Protein AF-A0A359F6T2-F1 (afdb_monomer_lite)

Radius of gyration: 15.5 Å; chains: 1; bounding box: 28×54×40 Å

Structure (mmCIF, N/CA/C/O backbone):
data_AF-A0A359F6T2-F1
#
_entry.id   AF-A0A359F6T2-F1
#
loop_
_atom_site.group_PDB
_atom_site.id
_atom_site.type_symbol
_atom_site.label_atom_id
_atom_site.label_alt_id
_atom_site.label_comp_id
_atom_site.label_asym_id
_atom_site.label_entity_id
_atom_site.label_seq_id
_atom_site.pdbx_PDB_ins_code
_atom_site.Cartn_x
_atom_site.Cartn_y
_atom_site.Cartn_z
_atom_site.occupancy
_atom_site.B_iso_or_equiv
_atom_site.auth_seq_id
_atom_site.auth_comp_id
_atom_site.auth_asym_id
_atom_site.auth_atom_id
_atom_site.pdbx_PDB_model_num
ATOM 1 N N . TYR A 1 1 ? -8.117 -20.771 5.951 1.00 81.56 1 TYR A N 1
ATOM 2 C CA . TYR A 1 1 ? -8.825 -19.958 4.938 1.00 81.56 1 TYR A CA 1
ATOM 3 C C . TYR A 1 1 ? -8.588 -18.463 5.168 1.00 81.56 1 TYR A C 1
ATOM 5 O O . TYR A 1 1 ? -8.150 -17.805 4.239 1.00 81.56 1 TYR A O 1
ATOM 13 N N . THR A 1 2 ? -8.735 -17.950 6.397 1.00 79.81 2 THR A N 1
ATOM 14 C CA . THR A 1 2 ? -8.489 -16.537 6.774 1.00 79.81 2 THR A CA 1
ATOM 15 C C . THR A 1 2 ? -7.126 -15.980 6.337 1.00 79.81 2 THR A C 1
ATOM 17 O O . THR A 1 2 ? -7.081 -14.959 5.666 1.00 79.81 2 THR A O 1
ATOM 20 N N . GLN A 1 3 ? -6.027 -16.702 6.583 1.00 76.81 3 GLN A N 1
ATOM 21 C CA . GLN A 1 3 ? -4.676 -16.266 6.181 1.00 76.81 3 GLN A CA 1
ATOM 22 C C . GLN A 1 3 ? -4.522 -16.044 4.665 1.00 76.81 3 GLN A C 1
ATOM 24 O O . GLN A 1 3 ? -3.774 -15.177 4.228 1.00 76.81 3 GLN A O 1
ATOM 29 N N . ARG A 1 4 ? -5.241 -16.815 3.835 1.00 89.44 4 ARG A N 1
ATOM 30 C CA . ARG A 1 4 ? -5.232 -16.621 2.376 1.00 89.44 4 ARG A CA 1
ATOM 31 C C . ARG A 1 4 ? -5.937 -15.318 2.001 1.00 89.44 4 ARG A C 1
ATOM 33 O O . ARG A 1 4 ? -5.457 -14.610 1.125 1.00 89.44 4 ARG A O 1
ATOM 40 N N . TRP A 1 5 ? -7.043 -15.010 2.672 1.00 89.06 5 TRP A N 1
ATOM 41 C CA . TRP A 1 5 ? -7.792 -13.778 2.448 1.00 89.06 5 TRP A CA 1
ATOM 42 C C . TRP A 1 5 ? -6.973 -12.538 2.817 1.00 89.06 5 TRP A C 1
ATOM 44 O O . TRP A 1 5 ? -6.930 -11.587 2.049 1.00 89.06 5 TRP A O 1
ATOM 54 N N . GLU A 1 6 ? -6.249 -12.573 3.937 1.00 84.75 6 GLU A N 1
ATOM 55 C CA . GLU A 1 6 ? -5.353 -11.478 4.342 1.00 84.75 6 GLU A CA 1
ATOM 56 C C . GLU A 1 6 ? -4.286 -11.184 3.276 1.00 84.75 6 GLU A C 1
ATOM 58 O O . GLU A 1 6 ? -4.040 -10.026 2.932 1.00 84.75 6 GLU A O 1
ATOM 63 N N . ILE A 1 7 ? -3.702 -12.233 2.688 1.00 87.69 7 ILE A N 1
ATOM 64 C CA . ILE A 1 7 ? -2.741 -12.101 1.586 1.00 87.69 7 ILE A CA 1
ATOM 65 C C . ILE A 1 7 ? -3.409 -11.515 0.332 1.00 87.69 7 ILE A C 1
ATOM 67 O O . ILE A 1 7 ? -2.829 -10.655 -0.332 1.00 87.69 7 ILE A O 1
ATOM 71 N N . GLU A 1 8 ? -4.618 -11.963 -0.009 1.00 93.75 8 GLU A N 1
ATOM 72 C CA . GLU A 1 8 ? -5.375 -11.438 -1.154 1.00 93.75 8 GLU A CA 1
ATOM 73 C C . GLU A 1 8 ? -5.705 -9.951 -0.987 1.00 93.75 8 GLU A C 1
ATOM 75 O O . GLU A 1 8 ? -5.508 -9.181 -1.928 1.00 93.75 8 GLU A O 1
ATOM 80 N N . VAL A 1 9 ? -6.104 -9.532 0.216 1.00 91.94 9 VAL A N 1
ATOM 81 C CA . VAL A 1 9 ? -6.351 -8.123 0.551 1.00 91.94 9 VAL A CA 1
ATOM 82 C C . VAL A 1 9 ? -5.073 -7.296 0.406 1.00 91.94 9 VAL A C 1
ATOM 84 O O . VAL A 1 9 ? -5.093 -6.246 -0.233 1.00 91.94 9 VAL A O 1
ATOM 87 N N . ALA A 1 10 ? -3.934 -7.778 0.913 1.00 92.06 10 ALA A N 1
ATOM 88 C CA . ALA A 1 10 ? -2.660 -7.074 0.752 1.00 92.06 10 ALA A CA 1
ATOM 89 C C . ALA A 1 10 ? -2.267 -6.921 -0.731 1.00 92.06 10 ALA A C 1
ATOM 91 O O . ALA A 1 10 ? -1.765 -5.873 -1.152 1.00 92.06 10 ALA A O 1
ATOM 92 N N . PHE A 1 11 ? -2.519 -7.945 -1.556 1.00 93.25 11 PHE A N 1
ATOM 93 C CA . PHE A 1 11 ? -2.287 -7.847 -2.995 1.00 93.25 11 PHE A CA 1
ATOM 94 C C . PHE A 1 11 ? -3.217 -6.851 -3.683 1.00 93.25 11 PHE A C 1
ATOM 96 O O . PHE A 1 11 ? -2.752 -6.149 -4.584 1.00 93.25 11 PHE A O 1
ATOM 103 N N . ASP A 1 12 ? -4.485 -6.785 -3.290 1.00 94.81 12 ASP A N 1
ATOM 104 C CA . ASP A 1 12 ? -5.436 -5.814 -3.826 1.00 94.81 12 ASP A CA 1
ATOM 105 C C . ASP A 1 12 ? -5.025 -4.374 -3.476 1.00 94.81 12 ASP A C 1
ATOM 107 O O . ASP A 1 12 ? -4.896 -3.516 -4.354 1.00 94.81 12 ASP A O 1
ATOM 111 N N . GLU A 1 13 ? -4.659 -4.128 -2.219 1.00 95.50 13 GLU A N 1
ATOM 112 C CA . GLU A 1 13 ? -4.138 -2.836 -1.768 1.00 95.50 13 GLU A CA 1
ATOM 113 C C . GLU A 1 13 ? -2.928 -2.375 -2.577 1.00 95.50 13 GLU A C 1
ATOM 115 O O . GLU A 1 13 ? -2.902 -1.246 -3.073 1.00 95.50 13 GLU A O 1
ATOM 120 N N . LEU A 1 14 ? -1.937 -3.250 -2.760 1.00 94.69 14 LEU A N 1
ATOM 121 C CA . LEU A 1 14 ? -0.723 -2.937 -3.510 1.00 94.69 14 LEU A CA 1
ATOM 122 C C . LEU A 1 14 ? -1.006 -2.724 -5.001 1.00 94.69 14 LEU A C 1
ATOM 124 O O . LEU A 1 14 ? -0.546 -1.744 -5.599 1.00 94.69 14 LEU A O 1
ATOM 128 N N . LYS A 1 15 ? -1.720 -3.664 -5.631 1.00 91.06 15 LYS A N 1
ATOM 129 C CA . LYS A 1 15 ? -1.826 -3.736 -7.094 1.00 91.06 15 LYS A CA 1
ATOM 130 C C . LYS A 1 15 ? -2.932 -2.865 -7.663 1.00 91.06 15 LYS A C 1
ATOM 132 O O . LYS A 1 15 ? -2.749 -2.358 -8.771 1.00 91.06 15 LYS A O 1
ATOM 137 N N . THR A 1 16 ? -4.036 -2.721 -6.943 1.00 94.25 16 THR A N 1
ATOM 138 C CA . THR A 1 16 ? -5.232 -2.012 -7.400 1.00 94.25 16 THR A CA 1
ATOM 139 C C . THR A 1 16 ? -5.232 -0.584 -6.876 1.00 94.25 16 THR A C 1
ATOM 141 O O . THR A 1 16 ? -5.368 0.360 -7.654 1.00 94.25 16 THR A O 1
ATOM 144 N N . HIS A 1 17 ? -5.027 -0.403 -5.571 1.00 95.31 17 HIS A N 1
ATOM 145 C CA . HIS A 1 17 ? -5.252 0.888 -4.919 1.00 95.31 17 HIS A CA 1
ATOM 146 C C . HIS A 1 17 ? -3.998 1.768 -4.841 1.00 95.31 17 HIS A C 1
ATOM 148 O O . HIS A 1 17 ? -4.025 2.936 -5.240 1.00 95.31 17 HIS A O 1
ATOM 154 N N . GLN A 1 18 ? -2.878 1.220 -4.368 1.00 95.69 18 GLN A N 1
ATOM 155 C CA . GLN A 1 18 ? -1.638 1.970 -4.186 1.00 95.69 18 GLN A CA 1
ATOM 156 C C . GLN A 1 18 ? -0.941 2.251 -5.512 1.00 95.69 18 GLN A C 1
ATOM 158 O O . GLN A 1 18 ? -0.705 3.415 -5.832 1.00 95.69 18 GLN A O 1
ATOM 163 N N . ARG A 1 19 ? -0.623 1.226 -6.311 1.00 93.62 19 ARG A N 1
ATOM 164 C CA . ARG A 1 19 ? -0.018 1.441 -7.639 1.00 93.62 19 ARG A CA 1
ATOM 165 C C . ARG A 1 19 ? -1.000 2.099 -8.622 1.00 93.62 19 ARG A C 1
ATOM 167 O O . ARG A 1 19 ? -0.585 2.797 -9.547 1.00 93.62 19 ARG A O 1
ATOM 174 N N . GLY A 1 20 ? -2.295 1.905 -8.390 1.00 91.00 20 GLY A N 1
ATOM 175 C CA . GLY A 1 20 ? -3.370 2.339 -9.270 1.00 91.00 20 GLY A CA 1
ATOM 176 C C . GLY A 1 20 ? -3.686 1.299 -10.353 1.00 91.00 20 GLY A C 1
ATOM 177 O O . GLY A 1 20 ? -2.803 0.546 -10.789 1.00 91.00 20 GLY A O 1
ATOM 178 N N . PRO A 1 21 ? -4.947 1.250 -10.811 1.00 85.06 21 PRO A N 1
ATOM 179 C CA . PRO A 1 21 ? -5.379 0.275 -11.796 1.00 85.06 21 PRO A CA 1
ATOM 180 C C . PRO A 1 21 ? -4.663 0.506 -13.128 1.00 85.06 21 PRO A C 1
ATOM 182 O O . PRO A 1 21 ? -4.522 1.634 -13.596 1.00 85.06 21 PRO A O 1
ATOM 185 N N . ARG A 1 22 ? -4.239 -0.590 -13.767 1.00 83.44 22 ARG A N 1
ATOM 186 C CA . ARG A 1 22 ? -3.566 -0.612 -15.082 1.00 83.44 22 ARG A CA 1
ATOM 187 C C . ARG A 1 22 ? -2.225 0.135 -15.167 1.00 83.44 22 ARG A C 1
ATOM 189 O O . ARG A 1 22 ? -1.652 0.206 -16.252 1.00 83.44 22 ARG A O 1
ATOM 196 N N . THR A 1 23 ? -1.696 0.647 -14.059 1.00 85.62 23 THR A N 1
ATOM 197 C CA . THR A 1 23 ? -0.337 1.195 -14.012 1.00 85.62 23 THR A CA 1
ATOM 198 C C . THR A 1 23 ? 0.674 0.062 -14.169 1.00 85.62 23 THR A C 1
ATOM 200 O O . THR A 1 23 ? 0.627 -0.919 -13.419 1.00 85.62 23 THR A O 1
ATOM 203 N N . VAL A 1 24 ? 1.600 0.210 -15.116 1.00 88.88 24 VAL A N 1
ATOM 204 C CA . VAL A 1 24 ? 2.759 -0.676 -15.290 1.00 88.88 24 VAL A CA 1
ATOM 205 C C . VAL A 1 24 ? 3.994 -0.073 -14.621 1.00 88.88 24 VAL A C 1
ATOM 207 O O . VAL A 1 24 ? 4.079 1.146 -14.457 1.00 88.88 24 VAL A O 1
ATOM 210 N N . LEU A 1 25 ? 4.938 -0.928 -14.226 1.00 93.00 25 LEU A N 1
ATOM 211 C CA . LEU A 1 25 ? 6.252 -0.481 -13.758 1.00 93.00 25 LEU A CA 1
ATOM 212 C C . LEU A 1 25 ? 6.980 0.235 -14.902 1.00 93.00 25 LEU A C 1
ATOM 214 O O . LEU A 1 25 ? 6.807 -0.121 -16.070 1.00 93.00 25 LEU A O 1
ATOM 218 N N . ARG A 1 26 ? 7.721 1.293 -14.573 1.00 93.00 26 ARG A N 1
ATOM 219 C CA . ARG A 1 26 ? 8.234 2.243 -15.571 1.00 93.00 26 ARG A CA 1
ATOM 220 C C . ARG A 1 26 ? 9.536 1.766 -16.195 1.00 93.00 26 ARG A C 1
ATOM 222 O O . ARG A 1 26 ? 9.762 1.985 -17.386 1.00 93.00 26 ARG A O 1
ATOM 229 N N . SER A 1 27 ? 10.398 1.145 -15.400 1.00 93.44 27 SER A N 1
ATOM 230 C CA . SER A 1 27 ? 11.702 0.695 -15.852 1.00 93.44 27 SER A CA 1
ATOM 231 C C . SER A 1 27 ? 11.622 -0.527 -16.762 1.00 93.44 27 SER A C 1
ATOM 233 O O . SER A 1 27 ? 10.774 -1.405 -16.614 1.00 93.44 27 SER A O 1
ATOM 235 N N . LYS A 1 28 ? 12.571 -0.590 -17.699 1.00 94.94 28 LYS A N 1
ATOM 236 C CA . LYS A 1 28 ? 12.802 -1.732 -18.594 1.00 94.94 28 LYS A CA 1
ATOM 237 C C . LYS A 1 28 ? 13.997 -2.593 -18.164 1.00 94.94 28 LYS A C 1
ATOM 239 O O . LYS A 1 28 ? 14.278 -3.594 -18.812 1.00 94.94 28 LYS A O 1
ATOM 244 N N . SER A 1 29 ? 14.703 -2.208 -17.096 1.00 97.81 29 SER A N 1
ATOM 245 C CA . SER A 1 29 ? 15.813 -2.982 -16.525 1.00 97.81 29 SER A CA 1
ATOM 246 C C . SER A 1 29 ? 15.318 -3.841 -15.354 1.00 97.81 29 SER A C 1
ATOM 248 O O . SER A 1 29 ? 14.663 -3.291 -14.465 1.00 97.81 29 SER A O 1
ATOM 250 N N . PRO A 1 30 ? 15.649 -5.148 -15.294 1.00 97.06 30 PRO A N 1
ATOM 251 C CA . PRO A 1 30 ? 15.237 -6.026 -14.197 1.00 97.06 30 PRO A CA 1
ATOM 252 C C . PRO A 1 30 ? 15.612 -5.513 -12.799 1.00 97.06 30 PRO A C 1
ATOM 254 O O . PRO A 1 30 ? 14.814 -5.630 -11.866 1.00 97.06 30 PRO A O 1
ATOM 257 N N . ASP A 1 31 ? 16.793 -4.914 -12.650 1.00 98.12 31 ASP A N 1
ATOM 258 C CA . ASP A 1 31 ? 17.275 -4.431 -11.351 1.00 98.12 31 ASP A CA 1
ATOM 259 C C . ASP A 1 31 ? 16.472 -3.221 -10.871 1.00 98.12 31 ASP A C 1
ATOM 261 O O . ASP A 1 31 ? 16.021 -3.163 -9.727 1.00 98.12 31 ASP A O 1
ATOM 265 N N . LEU A 1 32 ? 16.204 -2.285 -11.779 1.00 97.88 32 LEU A N 1
ATOM 266 C CA . LEU A 1 32 ? 15.395 -1.103 -11.489 1.00 97.88 32 LEU A CA 1
ATOM 267 C C . LEU A 1 32 ? 13.910 -1.455 -11.301 1.00 97.88 32 LEU A C 1
ATOM 269 O O . LEU A 1 32 ? 13.248 -0.869 -10.453 1.00 97.88 32 LEU A O 1
ATOM 273 N N . VAL A 1 33 ? 13.388 -2.458 -12.015 1.00 97.12 33 VAL A N 1
ATOM 274 C CA . VAL A 1 33 ? 12.045 -3.011 -11.759 1.00 97.12 33 VAL A CA 1
ATOM 275 C C . VAL A 1 33 ? 11.947 -3.550 -10.331 1.00 97.12 33 VAL A C 1
ATOM 277 O O . VAL A 1 33 ? 10.967 -3.291 -9.631 1.00 97.12 33 VAL A O 1
ATOM 280 N N . ARG A 1 34 ? 12.975 -4.267 -9.861 1.00 97.62 34 ARG A N 1
ATOM 281 C CA . ARG A 1 34 ? 13.033 -4.754 -8.477 1.00 97.62 34 ARG A CA 1
ATOM 282 C C . ARG A 1 34 ? 13.065 -3.596 -7.481 1.00 97.62 34 ARG A C 1
ATOM 284 O O . ARG A 1 34 ? 12.370 -3.656 -6.470 1.00 97.62 34 ARG A O 1
ATOM 291 N N . GLN A 1 35 ? 13.821 -2.541 -7.777 1.00 97.56 35 GLN A N 1
ATOM 292 C CA . GLN A 1 35 ? 13.851 -1.325 -6.965 1.00 97.56 35 GLN A CA 1
ATOM 293 C C . GLN A 1 35 ? 12.475 -0.642 -6.891 1.00 97.56 35 GLN A C 1
ATOM 295 O O . GLN A 1 35 ? 12.048 -0.261 -5.803 1.00 97.56 35 GLN A O 1
ATOM 300 N N . GLU A 1 36 ? 11.750 -0.526 -8.007 1.00 96.50 36 GLU A N 1
ATOM 301 C CA . GLU A 1 36 ? 10.388 0.029 -8.020 1.00 96.50 36 GLU A CA 1
ATOM 302 C C . GLU A 1 36 ? 9.426 -0.791 -7.149 1.00 96.50 36 GLU A C 1
ATOM 304 O O . GLU A 1 36 ? 8.641 -0.224 -6.385 1.00 96.50 36 GLU A O 1
ATOM 309 N N . ILE A 1 37 ? 9.511 -2.126 -7.210 1.00 95.62 37 ILE A N 1
ATOM 310 C CA . ILE A 1 37 ? 8.716 -3.016 -6.351 1.00 95.62 37 ILE A CA 1
ATOM 311 C C . ILE A 1 37 ? 9.031 -2.758 -4.875 1.00 95.62 37 ILE A C 1
ATOM 313 O O . ILE A 1 37 ? 8.104 -2.611 -4.077 1.00 95.62 37 ILE A O 1
ATOM 317 N N . TRP A 1 38 ? 10.310 -2.642 -4.509 1.00 97.38 38 TRP A N 1
ATOM 318 C CA . TRP A 1 38 ? 10.700 -2.279 -3.145 1.00 97.38 38 TRP A CA 1
ATOM 319 C C . TRP A 1 38 ? 10.148 -0.917 -2.727 1.00 97.38 38 TRP A C 1
ATOM 321 O O . TRP A 1 38 ? 9.636 -0.793 -1.619 1.00 97.38 38 TRP A O 1
ATOM 331 N N . GLY A 1 39 ? 10.154 0.078 -3.617 1.00 96.12 39 GLY A N 1
ATOM 332 C CA . GLY A 1 39 ? 9.529 1.377 -3.360 1.00 96.12 39 GLY A CA 1
ATOM 333 C C . GLY A 1 39 ? 8.036 1.260 -3.026 1.00 96.12 39 GLY A C 1
ATOM 334 O O .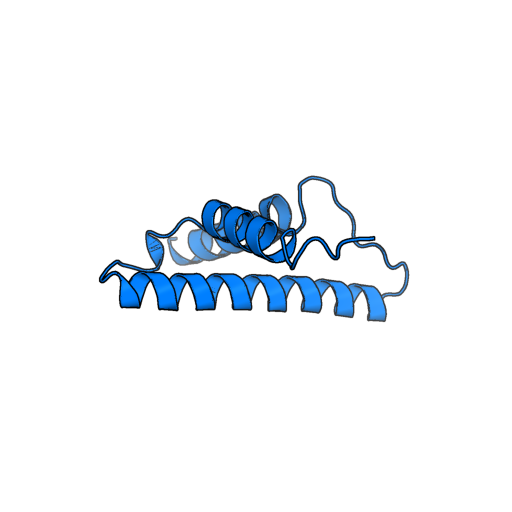 GLY A 1 39 ? 7.565 1.862 -2.059 1.00 96.12 39 GLY A O 1
ATOM 335 N N . HIS A 1 40 ? 7.294 0.433 -3.770 1.00 95.56 40 HIS A N 1
ATOM 336 C CA . HIS A 1 40 ? 5.889 0.153 -3.468 1.00 95.56 40 HIS A CA 1
ATOM 337 C C . HIS A 1 40 ? 5.704 -0.543 -2.115 1.00 95.56 40 HIS A C 1
ATOM 339 O O . HIS A 1 40 ? 4.850 -0.120 -1.336 1.00 95.56 40 HIS A O 1
ATOM 345 N N . LEU A 1 41 ? 6.506 -1.565 -1.811 1.00 96.62 41 LEU A N 1
ATOM 346 C CA . LEU A 1 41 ? 6.421 -2.287 -0.538 1.00 96.62 41 LEU A CA 1
ATOM 347 C C . LEU A 1 41 ? 6.755 -1.384 0.657 1.00 96.62 41 LEU A C 1
ATOM 349 O O . LEU A 1 41 ? 6.022 -1.384 1.641 1.00 96.62 41 LEU A O 1
ATOM 353 N N . CYS A 1 42 ? 7.796 -0.555 0.551 1.00 97.94 42 CYS A N 1
ATOM 354 C CA . CYS A 1 42 ? 8.157 0.410 1.589 1.00 97.94 42 CYS A CA 1
ATOM 355 C C . CYS A 1 42 ? 7.034 1.426 1.838 1.00 97.94 42 CYS A C 1
ATOM 357 O O . CYS A 1 42 ? 6.703 1.716 2.985 1.00 97.94 42 CYS A O 1
ATOM 359 N N . CYS A 1 43 ? 6.416 1.944 0.773 1.00 96.62 43 CYS A N 1
ATOM 360 C CA . CYS A 1 43 ? 5.288 2.868 0.893 1.00 96.62 43 CYS A CA 1
ATOM 361 C C . CYS A 1 43 ? 4.051 2.194 1.516 1.00 96.62 43 CYS A C 1
ATOM 363 O O . CYS A 1 43 ? 3.404 2.799 2.369 1.00 96.62 43 CYS A O 1
ATOM 365 N N . HIS A 1 44 ? 3.753 0.941 1.150 1.00 97.00 44 HIS A N 1
ATOM 366 C CA . HIS A 1 44 ? 2.657 0.168 1.753 1.00 97.00 44 HIS A CA 1
ATOM 367 C C . HIS A 1 44 ? 2.876 -0.023 3.252 1.00 97.00 44 HIS A C 1
ATOM 369 O O . HIS A 1 44 ? 1.998 0.306 4.050 1.00 97.00 44 HIS A O 1
ATOM 375 N N . TYR A 1 45 ? 4.081 -0.462 3.625 1.00 96.75 45 TYR A N 1
ATOM 376 C CA . TYR A 1 45 ? 4.477 -0.641 5.016 1.00 96.75 45 TYR A CA 1
ATOM 377 C C . TYR A 1 45 ? 4.340 0.659 5.811 1.00 96.75 45 TYR A C 1
ATOM 379 O O . TYR A 1 45 ? 3.692 0.664 6.851 1.00 96.75 45 TYR A O 1
ATOM 387 N N . ALA A 1 46 ? 4.863 1.777 5.297 1.00 97.38 46 ALA A N 1
ATOM 388 C CA . ALA A 1 46 ? 4.774 3.071 5.969 1.00 97.3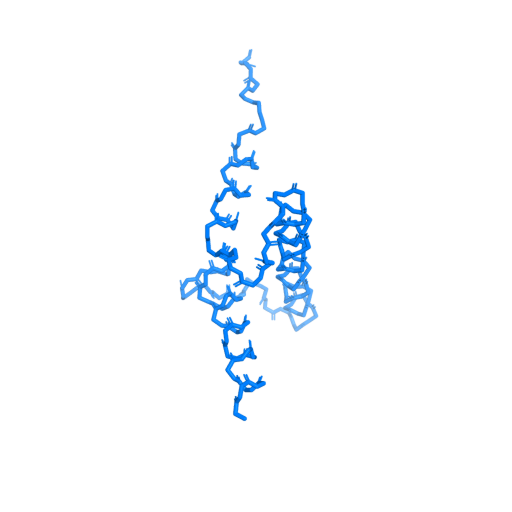8 46 ALA A CA 1
ATOM 389 C C . ALA A 1 46 ? 3.317 3.496 6.236 1.00 97.38 46 ALA A C 1
ATOM 391 O O . ALA A 1 46 ? 2.997 3.940 7.339 1.00 97.38 46 ALA A O 1
ATOM 392 N N . ILE A 1 47 ? 2.418 3.314 5.261 1.00 96.81 47 ILE A N 1
ATOM 393 C CA . ILE A 1 47 ? 0.990 3.623 5.430 1.00 96.81 47 ILE A CA 1
ATOM 394 C C . ILE A 1 47 ? 0.349 2.687 6.463 1.00 96.81 47 ILE A C 1
ATOM 396 O O . ILE A 1 47 ? -0.385 3.154 7.331 1.00 96.81 47 ILE A O 1
ATOM 400 N N . ARG A 1 48 ? 0.644 1.381 6.425 1.00 96.31 48 ARG A N 1
ATOM 401 C CA . ARG A 1 48 ? 0.129 0.411 7.407 1.00 96.31 48 ARG A CA 1
ATOM 402 C C . ARG A 1 48 ? 0.624 0.700 8.826 1.00 96.31 48 ARG A C 1
ATOM 404 O O . ARG A 1 48 ? -0.168 0.628 9.763 1.00 96.31 48 ARG A O 1
ATOM 411 N N . SER A 1 49 ? 1.888 1.085 8.990 1.00 97.12 49 SER A N 1
ATOM 412 C CA . SER A 1 49 ? 2.432 1.513 10.282 1.00 97.12 49 SER A CA 1
ATOM 413 C C . SER A 1 49 ? 1.736 2.773 10.796 1.00 97.12 49 SER A C 1
ATOM 415 O O . SER A 1 49 ? 1.333 2.805 11.957 1.00 97.12 49 SER A O 1
ATOM 417 N N . LEU A 1 50 ? 1.516 3.768 9.928 1.00 96.31 50 LEU A N 1
ATOM 418 C CA . LEU A 1 50 ? 0.779 4.986 10.276 1.00 96.31 50 LEU A CA 1
ATOM 419 C C . LEU A 1 50 ? -0.664 4.676 10.707 1.00 96.31 50 LEU A C 1
ATOM 421 O O . LEU A 1 50 ? -1.141 5.220 11.699 1.00 96.31 50 LEU A O 1
ATOM 425 N N . MET A 1 51 ? -1.357 3.785 9.992 1.00 97.25 51 MET A N 1
ATOM 426 C CA . MET A 1 51 ? -2.707 3.341 10.359 1.00 97.25 51 MET A CA 1
ATOM 427 C C . MET A 1 51 ? -2.731 2.675 11.735 1.00 97.25 51 MET A C 1
ATOM 429 O O . MET A 1 51 ? -3.601 2.991 12.542 1.00 97.25 51 MET A O 1
ATOM 433 N N . ALA A 1 52 ? -1.780 1.779 12.012 1.00 97.00 52 ALA A N 1
ATOM 434 C CA . ALA A 1 52 ? -1.689 1.094 13.298 1.00 97.00 52 ALA A CA 1
ATOM 435 C C . ALA A 1 52 ? -1.420 2.074 14.448 1.00 97.00 52 ALA A C 1
ATOM 437 O O . ALA A 1 52 ? -2.039 1.977 15.508 1.00 97.00 52 ALA A O 1
ATOM 438 N N . GLU A 1 53 ? -0.537 3.050 14.234 1.00 97.56 53 GLU A N 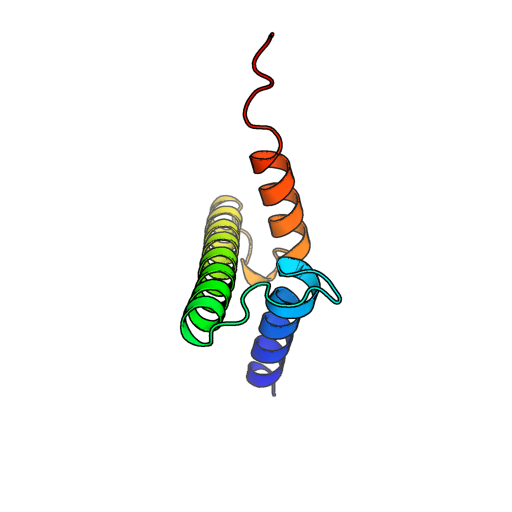1
ATOM 439 C CA . GLU A 1 53 ? -0.265 4.099 15.211 1.00 97.56 53 GLU A CA 1
ATOM 440 C C . GLU A 1 53 ? -1.497 4.977 15.469 1.00 97.56 53 GLU A C 1
ATOM 442 O O . GLU A 1 53 ? -1.856 5.195 16.629 1.00 97.56 53 GLU A O 1
ATOM 447 N N . ALA A 1 54 ? -2.179 5.419 14.410 1.00 96.81 54 ALA A N 1
ATOM 448 C CA . ALA A 1 54 ? -3.387 6.232 14.510 1.00 96.81 54 ALA A CA 1
ATOM 449 C C . ALA A 1 54 ? -4.536 5.481 15.204 1.00 96.81 54 ALA A C 1
ATOM 451 O O . ALA A 1 54 ? -5.193 6.039 16.082 1.00 96.81 54 ALA A O 1
ATOM 452 N N . ALA A 1 55 ? -4.749 4.206 14.864 1.00 97.25 55 ALA A N 1
ATOM 453 C CA . ALA A 1 55 ? -5.760 3.362 15.498 1.00 97.25 55 ALA A CA 1
ATOM 454 C C . ALA A 1 55 ? -5.484 3.195 16.996 1.00 97.25 55 ALA A C 1
ATOM 456 O O . ALA A 1 55 ? -6.372 3.423 17.817 1.00 97.25 55 ALA A O 1
ATOM 457 N N . ARG A 1 56 ? -4.228 2.896 17.359 1.00 97.06 56 ARG A N 1
ATOM 458 C CA . ARG A 1 56 ? -3.792 2.795 18.756 1.00 97.06 56 ARG A CA 1
ATOM 459 C C . ARG A 1 56 ? -4.024 4.100 19.513 1.00 97.06 56 ARG A C 1
ATOM 461 O O . ARG A 1 56 ? -4.506 4.060 20.639 1.00 97.06 56 ARG A O 1
ATOM 468 N N . HIS A 1 57 ? -3.702 5.242 18.906 1.00 97.00 57 HIS A N 1
ATOM 469 C CA . HIS A 1 57 ? -3.922 6.552 19.520 1.00 97.00 57 HIS A CA 1
ATOM 470 C C . HIS A 1 57 ? -5.415 6.847 19.745 1.00 97.00 57 HIS A C 1
ATOM 472 O O . HIS A 1 57 ? -5.781 7.402 20.775 1.00 97.00 57 HIS A O 1
ATOM 478 N N . ALA A 1 58 ? -6.278 6.422 18.820 1.00 96.69 58 ALA A N 1
ATOM 479 C CA . ALA A 1 58 ? -7.729 6.582 18.911 1.00 96.69 58 ALA A CA 1
ATOM 480 C C . ALA A 1 58 ? -8.441 5.489 19.739 1.00 96.69 58 ALA A C 1
ATOM 482 O O . ALA A 1 58 ? -9.659 5.543 19.895 1.00 96.69 58 ALA A O 1
ATOM 483 N N . GLY A 1 59 ? -7.722 4.483 20.253 1.00 96.31 59 GLY A N 1
ATOM 484 C CA . GLY A 1 59 ? -8.324 3.356 20.976 1.00 96.31 59 GLY A CA 1
ATOM 485 C C . GLY A 1 59 ? -9.160 2.420 20.091 1.00 96.31 59 GLY A C 1
ATOM 486 O O . GLY A 1 59 ? -10.095 1.780 20.573 1.00 96.31 59 GLY A O 1
ATOM 487 N N . HIS A 1 60 ? -8.850 2.344 18.796 1.00 94.69 60 HIS A N 1
ATOM 488 C CA . HIS A 1 60 ? -9.509 1.468 17.831 1.00 94.69 60 HIS A CA 1
ATOM 489 C C . HIS A 1 60 ? -8.600 0.320 17.382 1.00 94.69 60 HIS A C 1
ATOM 491 O O . HIS A 1 60 ? -7.375 0.404 17.427 1.00 94.69 60 HIS A O 1
ATOM 497 N N . ASP A 1 61 ? -9.229 -0.756 16.917 1.00 90.88 61 ASP A N 1
ATOM 498 C CA . ASP A 1 61 ? -8.552 -1.884 16.282 1.00 90.88 61 ASP A CA 1
ATOM 499 C C . ASP A 1 61 ? -7.948 -1.450 14.923 1.00 90.88 61 ASP A C 1
ATOM 50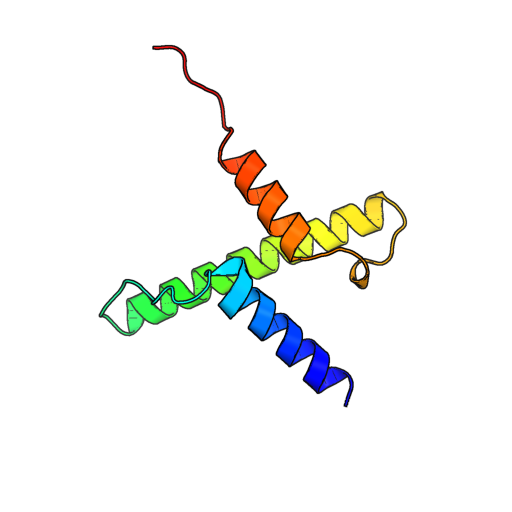1 O O . ASP A 1 61 ? -8.694 -0.931 14.081 1.00 90.88 61 ASP A O 1
ATOM 505 N N . PRO A 1 62 ? -6.630 -1.637 14.689 1.00 89.00 62 PRO A N 1
ATOM 506 C CA . PRO A 1 62 ? -5.965 -1.314 13.425 1.00 89.00 62 PRO A CA 1
ATOM 507 C C . PRO A 1 62 ? -6.632 -1.927 12.194 1.00 89.00 62 PRO A C 1
ATOM 509 O O . PRO A 1 62 ? -6.678 -1.283 11.143 1.00 89.00 62 PRO A O 1
ATOM 512 N N . ASP A 1 63 ? -7.185 -3.135 12.324 1.00 86.44 63 ASP A N 1
ATOM 513 C CA . ASP A 1 63 ? -7.775 -3.875 11.205 1.00 86.44 63 ASP A CA 1
ATOM 514 C C . ASP A 1 63 ? -9.107 -3.268 10.740 1.00 86.44 63 ASP A C 1
ATOM 516 O O . ASP A 1 63 ? -9.605 -3.575 9.656 1.00 86.44 63 ASP A O 1
ATOM 520 N N . ARG A 1 64 ? -9.674 -2.343 11.528 1.00 88.88 64 ARG A N 1
ATOM 521 C CA . ARG A 1 64 ? -10.869 -1.570 11.161 1.00 88.88 64 ARG A CA 1
ATOM 522 C C . ARG A 1 64 ? -10.553 -0.310 10.360 1.00 88.88 64 ARG A C 1
ATOM 524 O O . ARG A 1 64 ? -11.477 0.344 9.873 1.00 88.88 64 ARG A O 1
ATOM 531 N N . VAL A 1 65 ? -9.281 0.058 10.220 1.00 93.94 65 VAL A N 1
ATOM 532 C CA . VAL A 1 65 ? -8.882 1.243 9.457 1.00 93.94 65 VAL A CA 1
ATOM 533 C C . VAL A 1 65 ? -8.773 0.887 7.977 1.00 93.94 65 VAL A C 1
ATOM 535 O O . VAL A 1 65 ? -8.065 -0.035 7.582 1.00 93.94 65 VAL A O 1
ATOM 538 N N . SER A 1 66 ? -9.455 1.650 7.123 1.00 95.00 66 SER A N 1
ATOM 539 C CA . SER A 1 66 ? -9.389 1.449 5.673 1.00 95.00 66 SER A CA 1
ATOM 540 C C . SER A 1 66 ? -8.045 1.914 5.105 1.00 95.00 66 SER A C 1
ATOM 542 O O . SER A 1 66 ? -7.723 3.105 5.152 1.00 95.00 66 SER A O 1
ATOM 544 N N . PHE A 1 67 ? -7.302 0.998 4.476 1.00 96.00 67 PHE A N 1
ATOM 545 C CA . PHE A 1 67 ? -6.060 1.330 3.772 1.00 96.00 67 PHE A CA 1
ATOM 546 C C . PHE A 1 67 ? -6.278 2.338 2.639 1.00 96.00 67 PHE A C 1
ATOM 548 O O . PHE A 1 67 ? -5.496 3.272 2.475 1.00 96.00 67 PHE A O 1
ATOM 555 N N . VAL A 1 68 ? -7.363 2.200 1.871 1.00 96.62 68 VAL A N 1
ATOM 556 C CA . VAL A 1 68 ? -7.676 3.108 0.754 1.00 96.62 68 VAL A CA 1
ATOM 557 C C . VAL A 1 68 ? -7.930 4.532 1.253 1.00 96.62 68 VAL A C 1
ATOM 559 O O . VAL A 1 68 ? -7.456 5.492 0.641 1.00 96.62 68 VAL A O 1
ATOM 562 N N . ALA A 1 69 ? -8.637 4.678 2.378 1.00 96.88 69 ALA A N 1
ATOM 563 C CA . ALA A 1 69 ? -8.845 5.979 3.004 1.00 96.88 69 ALA A CA 1
ATOM 564 C C . ALA A 1 69 ? -7.520 6.580 3.498 1.00 96.88 69 ALA A C 1
ATOM 566 O O . ALA A 1 69 ? -7.225 7.732 3.178 1.00 96.88 69 ALA A O 1
ATOM 567 N N . ALA A 1 70 ? -6.695 5.791 4.197 1.00 96.94 70 ALA A N 1
ATOM 568 C CA . ALA A 1 70 ? -5.383 6.225 4.672 1.00 96.94 70 ALA A CA 1
ATOM 569 C C . ALA A 1 70 ? -4.477 6.675 3.514 1.00 96.94 70 ALA A C 1
ATOM 571 O O . ALA A 1 70 ? -3.965 7.789 3.531 1.00 96.94 70 ALA A O 1
ATOM 572 N N . LEU A 1 71 ? -4.375 5.874 2.449 1.00 96.88 71 LEU A N 1
ATOM 573 C CA . LEU A 1 71 ? -3.624 6.205 1.236 1.00 96.88 71 LEU A CA 1
ATOM 574 C C . LEU A 1 71 ? -4.085 7.528 0.604 1.00 96.88 71 LEU A C 1
ATOM 576 O O . LEU A 1 71 ? -3.252 8.334 0.181 1.00 96.88 71 LEU A O 1
ATOM 580 N N . ARG A 1 72 ? -5.402 7.759 0.513 1.00 96.06 72 ARG A N 1
ATOM 581 C CA . ARG A 1 72 ? -5.959 9.010 -0.022 1.00 96.06 72 ARG A CA 1
ATOM 582 C C . ARG A 1 72 ? -5.560 10.206 0.841 1.00 96.06 72 ARG A C 1
ATOM 584 O O . ARG A 1 72 ? -5.113 11.205 0.285 1.00 96.06 72 ARG A O 1
ATOM 591 N N . ILE A 1 73 ? -5.699 10.092 2.160 1.00 96.06 73 ILE A N 1
ATOM 592 C CA . ILE A 1 73 ? -5.345 11.156 3.108 1.00 96.06 73 ILE A CA 1
ATOM 593 C C . ILE A 1 73 ? -3.845 11.456 3.026 1.00 96.06 73 ILE A C 1
ATOM 595 O O . ILE A 1 73 ? -3.474 12.604 2.809 1.00 96.06 73 ILE A O 1
ATOM 599 N N . THR A 1 74 ? -2.983 10.434 3.081 1.00 94.75 74 THR A N 1
ATOM 600 C CA . THR A 1 74 ? -1.525 10.600 2.957 1.00 94.75 74 THR A CA 1
ATOM 601 C C . THR A 1 74 ? -1.148 11.322 1.663 1.00 94.75 74 THR A C 1
ATOM 603 O O . THR A 1 74 ? -0.341 12.248 1.686 1.00 94.75 74 THR A O 1
ATOM 606 N N . ARG A 1 75 ? -1.760 10.954 0.528 1.00 93.81 75 ARG A N 1
ATOM 607 C CA . ARG A 1 75 ? -1.536 11.640 -0.755 1.00 93.81 75 ARG A CA 1
ATOM 608 C C . ARG A 1 75 ? -1.968 13.103 -0.727 1.00 93.81 75 ARG A C 1
ATOM 610 O O . ARG A 1 75 ? -1.252 13.933 -1.269 1.00 93.81 75 ARG A O 1
ATOM 617 N N . GLN A 1 76 ? -3.112 13.415 -0.119 1.00 93.50 76 GLN A N 1
ATOM 618 C CA . GLN A 1 76 ? -3.590 14.795 0.008 1.00 93.50 76 GLN A CA 1
ATOM 619 C C . GLN A 1 76 ? -2.644 15.631 0.875 1.00 93.50 76 GLN A C 1
ATOM 621 O O . GLN A 1 76 ? -2.264 16.724 0.474 1.00 93.50 76 GLN A O 1
ATOM 626 N N . THR A 1 77 ? -2.191 15.099 2.012 1.00 91.69 77 THR A N 1
ATOM 627 C CA . THR A 1 77 ? -1.233 15.786 2.890 1.00 91.69 77 THR A CA 1
ATOM 628 C C . THR A 1 77 ? 0.096 16.063 2.182 1.00 91.69 77 THR A C 1
ATOM 630 O O . THR A 1 77 ? 0.622 17.165 2.286 1.00 91.69 77 THR A O 1
ATOM 633 N N . LEU A 1 78 ? 0.614 15.100 1.411 1.00 87.88 78 LEU A N 1
ATOM 634 C CA . LEU A 1 78 ? 1.855 15.258 0.640 1.00 87.88 78 LEU A CA 1
ATOM 635 C C . LEU A 1 78 ? 1.714 16.131 -0.613 1.00 87.88 78 LEU A C 1
ATOM 637 O O . LEU A 1 78 ? 2.729 16.568 -1.144 1.00 87.88 78 LEU A O 1
ATOM 641 N N . ALA A 1 79 ? 0.494 16.352 -1.109 1.00 81.81 79 ALA A N 1
ATOM 642 C CA . ALA A 1 79 ? 0.209 17.267 -2.215 1.00 81.81 79 ALA A CA 1
ATOM 643 C C . ALA A 1 79 ? 0.027 18.723 -1.749 1.00 81.81 79 ALA A C 1
ATOM 645 O O . ALA A 1 79 ? 0.081 19.629 -2.574 1.00 81.81 79 ALA A O 1
ATOM 646 N N . HIS A 1 80 ? -0.130 18.946 -0.438 1.00 68.88 80 HIS A N 1
ATOM 647 C CA . HIS A 1 80 ? -0.198 20.265 0.195 1.00 68.88 80 HIS A CA 1
ATOM 648 C C . HIS A 1 80 ? 1.051 20.667 1.024 1.00 68.88 80 HIS A C 1
ATOM 650 O O . HIS A 1 80 ? 0.890 21.227 2.111 1.00 68.88 80 HIS A O 1
ATOM 656 N N . PRO A 1 81 ? 2.308 20.438 0.591 1.00 55.78 81 PRO A N 1
ATOM 657 C CA . PRO A 1 81 ? 3.461 21.027 1.250 1.00 55.78 81 PRO A CA 1
ATOM 658 C C . PRO A 1 81 ? 3.615 22.457 0.726 1.00 55.78 81 PRO A C 1
ATOM 660 O O . PRO A 1 81 ? 4.312 22.661 -0.255 1.00 55.78 81 PRO A O 1
ATOM 663 N N . GLY A 1 82 ? 2.917 23.404 1.362 1.00 59.00 82 GLY A N 1
ATOM 664 C CA . GLY A 1 82 ? 3.083 24.853 1.206 1.00 59.00 82 GLY A CA 1
ATOM 665 C C . GLY A 1 82 ? 3.131 25.364 -0.235 1.00 59.00 82 GLY A C 1
ATOM 666 O O . GLY A 1 82 ? 4.168 25.287 -0.887 1.00 59.00 82 GLY A O 1
ATOM 667 N N . ASP A 1 83 ? 2.047 25.991 -0.694 1.00 57.72 83 ASP A N 1
ATOM 668 C CA . ASP A 1 83 ? 2.132 26.947 -1.798 1.00 57.72 83 ASP A CA 1
ATOM 669 C C . ASP A 1 83 ? 3.240 27.960 -1.455 1.00 57.72 83 ASP A C 1
ATOM 671 O O . ASP A 1 83 ? 3.065 28.825 -0.594 1.00 57.72 83 ASP A O 1
ATOM 675 N N . PHE A 1 84 ? 4.419 27.817 -2.066 1.00 57.12 84 PHE A N 1
ATOM 676 C CA . PHE A 1 84 ? 5.418 28.873 -2.049 1.00 57.12 84 PHE A CA 1
ATOM 677 C C . PHE A 1 84 ? 4.805 30.039 -2.834 1.00 57.12 84 PHE A C 1
ATOM 679 O O . PHE A 1 84 ? 4.428 29.838 -3.994 1.00 57.12 84 PHE A O 1
ATOM 686 N N . PRO A 1 85 ? 4.654 31.235 -2.235 1.00 51.16 85 PRO A N 1
ATOM 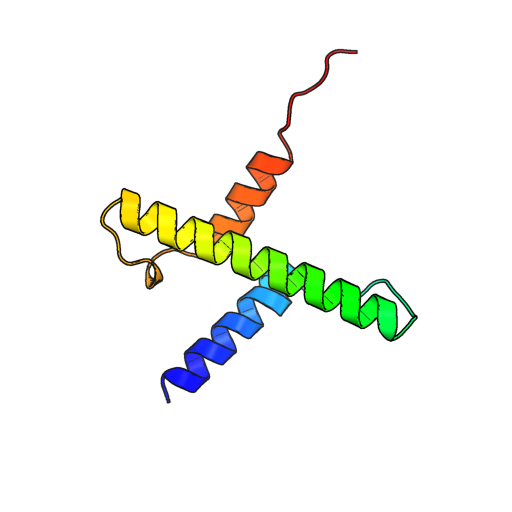687 C CA . PRO A 1 85 ? 4.252 32.402 -3.003 1.00 51.16 85 PRO A CA 1
ATOM 688 C C . PRO A 1 85 ? 5.317 32.692 -4.079 1.00 51.16 85 PRO A C 1
ATOM 690 O O . PRO A 1 85 ? 6.481 32.334 -3.864 1.00 51.16 85 PRO A O 1
ATOM 693 N N . PR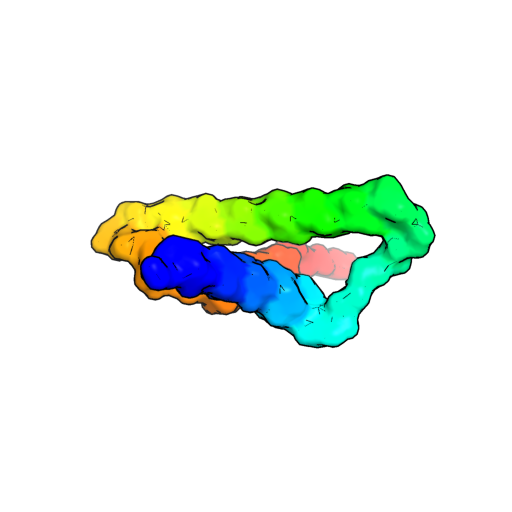O A 1 86 ? 4.927 33.291 -5.222 1.00 61.56 86 PRO A N 1
ATOM 694 C CA . PRO A 1 86 ? 5.838 33.585 -6.329 1.00 61.56 86 PRO A CA 1
ATOM 695 C C . PRO A 1 86 ? 7.009 34.490 -5.932 1.00 61.56 86 PRO A C 1
ATOM 697 O O . PRO A 1 86 ? 6.840 35.321 -5.009 1.00 61.56 86 PRO A O 1
#

Secondary structure (DSSP, 8-state):
-HHHHHHHHHHHIIIIIIS-TTPPPS-SSHHHHHHHHHHHHHHHHHHHHHHHHHHHHHT--GGGS-HHHHHHHHHHHHH-S-----

pLDDT: mean 90.68, std 10.63, range [51.16, 98.12]

Sequence (86 aa):
YTQRWEIEVAFDELKTHQRGPRTVLRSKSPDLVRQEIWGHLCCHYAIRSLMAEAARHAGHDPDRVSFVAALRITRQTLAHPGDFPP

Foldseek 3Di:
DVVVVVVVVLCCCLAPQQCHPPRDDDDPDPVVSVVVVVVSVVVLVVLLVVLCVVCVVVVHDSVPDDSNVSSVVVVVVVVCPDPDDD